Protein AF-A0A965AJF3-F1 (afdb_monomer_lite)

Foldseek 3Di:
DVPLLVLLQPDDPVLLVVLLVVCVVVVVVLLSLVSCCSHPPPDDLVVSCVVSVHDPVVSVVSSVVSVVSSVVSVVVVVCDLVNVLVVLVVCLVVLVPPDDPVSSVVSVVVSVVSCVVVVD

pLDDT: mean 88.84, std 7.96, range [45.41, 96.56]

Radius of gyration: 20.27 Å; chains: 1; bounding box: 42×28×48 Å

Structure (mmCIF, N/CA/C/O backbone):
data_AF-A0A965AJF3-F1
#
_entry.id   AF-A0A965AJF3-F1
#
loop_
_atom_site.group_PDB
_atom_site.id
_atom_site.type_symbol
_atom_site.label_atom_id
_atom_site.label_alt_id
_atom_site.label_comp_id
_atom_site.label_asym_id
_atom_site.label_entity_id
_atom_site.label_seq_id
_atom_site.pdbx_PDB_ins_code
_atom_site.Cartn_x
_atom_site.Cartn_y
_atom_site.Cartn_z
_atom_site.occupancy
_atom_site.B_iso_or_equiv
_atom_site.auth_seq_id
_atom_site.auth_comp_id
_atom_site.auth_asym_id
_atom_site.auth_atom_id
_atom_site.pdbx_PDB_model_num
ATOM 1 N N . MET A 1 1 ? 19.228 3.349 -4.034 1.00 45.41 1 MET A N 1
ATOM 2 C CA . MET A 1 1 ? 18.846 2.771 -5.347 1.00 45.41 1 MET A CA 1
ATOM 3 C C . MET A 1 1 ? 18.470 1.285 -5.282 1.00 45.41 1 MET A C 1
ATOM 5 O O . MET A 1 1 ? 17.474 0.934 -5.893 1.00 45.41 1 MET A O 1
ATOM 9 N N . ALA A 1 2 ? 19.161 0.422 -4.520 1.00 60.66 2 ALA A N 1
ATOM 10 C CA . ALA A 1 2 ? 18.852 -1.021 -4.446 1.00 60.66 2 ALA A CA 1
ATOM 11 C C . ALA A 1 2 ? 17.577 -1.403 -3.651 1.00 60.66 2 ALA A C 1
ATOM 13 O O . ALA A 1 2 ? 17.000 -2.459 -3.889 1.00 60.66 2 ALA A O 1
ATOM 14 N N . LYS A 1 3 ? 17.115 -0.547 -2.727 1.00 76.50 3 LYS A N 1
ATOM 15 C CA . LYS A 1 3 ? 16.084 -0.900 -1.732 1.00 76.50 3 LYS A CA 1
ATOM 16 C C . LYS A 1 3 ? 14.726 -1.266 -2.350 1.00 76.50 3 LYS A C 1
ATOM 18 O O . LYS A 1 3 ? 14.255 -2.370 -2.120 1.00 76.50 3 LYS A O 1
ATOM 23 N N . LEU A 1 4 ? 14.145 -0.401 -3.188 1.00 81.00 4 LEU A N 1
ATOM 24 C CA . LEU A 1 4 ? 12.832 -0.660 -3.802 1.00 81.00 4 LEU A CA 1
ATOM 25 C C . LEU A 1 4 ? 12.852 -1.897 -4.712 1.00 81.00 4 LEU A C 1
ATOM 27 O O . LEU A 1 4 ? 11.974 -2.744 -4.618 1.00 81.00 4 LEU A O 1
ATOM 31 N N . LYS A 1 5 ? 13.877 -2.030 -5.563 1.00 84.69 5 LYS A N 1
ATOM 32 C CA . LYS A 1 5 ? 14.019 -3.189 -6.457 1.00 84.69 5 LYS A CA 1
ATOM 33 C C . LYS A 1 5 ? 14.119 -4.499 -5.670 1.00 84.69 5 LYS A C 1
ATOM 35 O O . LYS A 1 5 ? 13.541 -5.497 -6.081 1.00 84.69 5 LYS A O 1
ATOM 40 N N . ASN A 1 6 ? 14.822 -4.492 -4.538 1.00 85.31 6 ASN A N 1
ATOM 41 C CA . ASN A 1 6 ? 14.920 -5.660 -3.666 1.00 85.31 6 ASN A CA 1
ATOM 42 C C . ASN A 1 6 ? 13.585 -5.975 -2.978 1.00 85.31 6 ASN A C 1
ATOM 44 O O . ASN A 1 6 ? 13.187 -7.133 -2.986 1.00 85.31 6 ASN A O 1
ATOM 48 N N . ILE A 1 7 ? 12.873 -4.961 -2.468 1.00 87.12 7 ILE A N 1
ATOM 49 C CA . ILE A 1 7 ? 11.539 -5.132 -1.865 1.00 87.12 7 ILE A CA 1
ATOM 50 C C . ILE A 1 7 ? 10.580 -5.753 -2.882 1.00 87.12 7 ILE A C 1
ATOM 52 O O . ILE A 1 7 ? 9.990 -6.793 -2.610 1.00 87.12 7 ILE A O 1
ATOM 56 N N . VAL A 1 8 ? 10.487 -5.178 -4.087 1.00 89.88 8 VAL A N 1
ATOM 57 C CA . VAL A 1 8 ? 9.605 -5.683 -5.151 1.00 89.88 8 VAL A CA 1
ATOM 58 C C . VAL A 1 8 ? 9.928 -7.135 -5.510 1.00 89.88 8 VAL A C 1
ATOM 60 O O . VAL A 1 8 ? 9.013 -7.917 -5.742 1.00 89.88 8 VAL A O 1
ATOM 63 N N . LYS A 1 9 ? 11.206 -7.532 -5.518 1.00 89.38 9 LYS A N 1
ATOM 64 C CA . LYS A 1 9 ? 11.630 -8.925 -5.753 1.00 89.38 9 LYS A CA 1
ATOM 65 C C . LYS A 1 9 ? 11.326 -9.883 -4.600 1.00 89.38 9 LYS A C 1
ATOM 67 O O . LYS A 1 9 ? 11.268 -11.084 -4.829 1.00 89.38 9 LYS A O 1
ATOM 72 N N . GLN A 1 10 ? 11.167 -9.373 -3.384 1.00 88.81 10 GLN A N 1
ATOM 73 C CA . GLN A 1 10 ? 10.872 -10.165 -2.189 1.00 88.81 10 GLN A CA 1
ATOM 74 C C . GLN A 1 10 ? 9.371 -10.293 -1.906 1.00 88.81 10 GLN A C 1
ATOM 76 O O . GLN A 1 10 ? 8.994 -11.122 -1.084 1.00 88.81 10 GLN A O 1
ATOM 81 N N . LEU A 1 11 ? 8.515 -9.518 -2.585 1.00 91.12 11 LEU A N 1
ATOM 82 C CA . LEU A 1 11 ? 7.061 -9.667 -2.480 1.00 91.12 11 LEU A CA 1
ATOM 83 C C . LEU A 1 11 ? 6.633 -11.103 -2.815 1.00 91.12 11 LEU A C 1
ATOM 85 O O . LEU A 1 11 ? 7.171 -11.722 -3.742 1.00 91.12 11 LEU A O 1
ATOM 89 N N . SER A 1 12 ? 5.646 -11.623 -2.088 1.00 91.38 12 SER A N 1
ATOM 90 C CA . SER A 1 12 ? 4.961 -12.845 -2.508 1.00 91.38 12 SER A CA 1
ATOM 91 C C . SER A 1 12 ? 4.194 -12.582 -3.811 1.00 91.38 12 SER A C 1
ATOM 93 O O . SER A 1 12 ? 3.867 -11.434 -4.117 1.00 91.38 12 SER A O 1
ATOM 95 N N . GLU A 1 13 ? 3.881 -13.625 -4.583 1.00 92.38 13 GLU A N 1
ATOM 96 C CA . GLU A 1 13 ? 3.059 -13.456 -5.795 1.00 92.38 13 GLU A CA 1
ATOM 97 C C . GLU A 1 13 ? 1.682 -12.862 -5.471 1.00 92.38 13 GLU A C 1
ATOM 99 O O . GLU A 1 13 ? 1.183 -12.008 -6.199 1.00 92.38 13 GLU A O 1
ATOM 104 N N . LYS A 1 14 ? 1.105 -13.237 -4.322 1.00 92.44 14 LYS A N 1
ATOM 105 C CA . LYS A 1 14 ? -0.163 -12.682 -3.841 1.00 92.44 14 LYS A CA 1
ATOM 106 C C . LYS A 1 14 ? -0.066 -11.172 -3.606 1.00 92.44 14 LYS A C 1
ATOM 108 O O . LYS A 1 14 ? -0.932 -10.430 -4.059 1.00 92.44 14 LYS A O 1
ATOM 113 N N . ASP A 1 15 ? 0.978 -10.723 -2.912 1.00 92.81 15 ASP A N 1
ATOM 114 C CA . ASP A 1 15 ? 1.156 -9.304 -2.585 1.00 92.81 15 ASP A CA 1
ATOM 115 C C . ASP A 1 15 ? 1.497 -8.480 -3.822 1.00 92.81 15 ASP A C 1
ATOM 117 O O . ASP A 1 15 ? 0.974 -7.382 -4.003 1.00 92.81 15 ASP A O 1
ATOM 121 N N . PHE A 1 16 ? 2.341 -9.022 -4.702 1.00 95.44 16 PHE A N 1
ATOM 122 C CA . PHE A 1 16 ? 2.649 -8.398 -5.981 1.00 95.44 16 PHE A CA 1
ATOM 123 C C . PHE A 1 16 ? 1.377 -8.172 -6.804 1.00 95.44 16 PHE A C 1
ATOM 125 O O . PHE A 1 16 ? 1.140 -7.051 -7.255 1.00 95.44 16 PHE A O 1
ATOM 132 N N . GLN A 1 17 ? 0.548 -9.210 -6.948 1.00 95.75 17 GLN A N 1
ATOM 133 C CA . GLN A 1 17 ? -0.691 -9.137 -7.714 1.00 95.75 17 GLN A CA 1
ATOM 134 C C . GLN A 1 17 ? -1.677 -8.139 -7.094 1.00 95.75 17 GLN A C 1
ATOM 136 O O . GLN A 1 17 ? -2.189 -7.277 -7.799 1.00 95.75 17 GLN A O 1
ATOM 141 N N . ALA A 1 18 ? -1.866 -8.170 -5.771 1.00 95.75 18 ALA A N 1
ATOM 142 C CA . ALA A 1 18 ? -2.759 -7.242 -5.076 1.00 95.75 18 ALA A CA 1
ATOM 143 C C . ALA A 1 18 ? -2.347 -5.769 -5.259 1.00 95.75 18 ALA A C 1
ATOM 145 O O . ALA A 1 18 ? -3.190 -4.901 -5.499 1.00 95.75 18 ALA A O 1
ATOM 146 N N . ILE A 1 19 ? -1.046 -5.472 -5.177 1.00 96.12 19 ILE A N 1
ATOM 147 C CA . ILE A 1 19 ? -0.535 -4.114 -5.404 1.00 96.12 19 ILE A CA 1
ATOM 148 C C . ILE A 1 19 ? -0.696 -3.727 -6.879 1.00 96.12 19 ILE A C 1
ATOM 150 O O . ILE A 1 19 ? -1.099 -2.601 -7.169 1.00 96.12 19 ILE A O 1
ATOM 154 N N . HIS A 1 20 ? -0.395 -4.638 -7.809 1.00 96.56 20 HIS A N 1
ATOM 155 C CA . HIS A 1 20 ? -0.546 -4.396 -9.242 1.00 96.56 20 HIS A CA 1
ATOM 156 C C . HIS A 1 20 ? -2.001 -4.077 -9.610 1.00 96.56 20 HIS A C 1
ATOM 158 O O . HIS A 1 20 ? -2.253 -3.061 -10.254 1.00 96.56 20 HIS A O 1
ATOM 164 N N . ASP A 1 21 ? -2.953 -4.884 -9.149 1.00 95.88 21 ASP A N 1
ATOM 165 C CA . ASP A 1 21 ? -4.376 -4.704 -9.443 1.00 95.88 21 ASP A CA 1
ATOM 166 C C . ASP A 1 21 ? -4.901 -3.393 -8.855 1.00 95.88 21 ASP A C 1
ATOM 168 O O . ASP A 1 21 ? -5.543 -2.621 -9.562 1.00 95.88 21 ASP A O 1
ATOM 172 N N . SER A 1 22 ? -4.498 -3.043 -7.627 1.00 95.00 22 SER A N 1
ATOM 173 C CA . SER A 1 22 ? -4.827 -1.739 -7.035 1.00 95.00 22 SER A CA 1
ATOM 174 C C . SER A 1 22 ? -4.303 -0.552 -7.861 1.00 95.00 22 SER A C 1
ATOM 176 O O . SER A 1 22 ? -4.935 0.508 -7.908 1.00 95.00 22 SER A O 1
ATOM 178 N N . LEU A 1 23 ? -3.144 -0.690 -8.514 1.00 95.62 23 LEU A N 1
ATOM 179 C CA . LEU A 1 23 ? -2.604 0.350 -9.394 1.00 95.62 23 LEU A CA 1
ATOM 180 C C . LEU A 1 23 ? -3.400 0.451 -10.701 1.00 95.62 23 LEU A C 1
ATOM 182 O O . LEU A 1 23 ? -3.677 1.562 -11.145 1.00 95.62 23 LEU A O 1
ATOM 186 N N . VAL A 1 24 ? -3.808 -0.675 -11.287 1.00 93.88 24 VAL A N 1
ATOM 187 C CA . VAL A 1 24 ? -4.646 -0.696 -12.498 1.00 93.88 24 VAL A CA 1
ATOM 188 C C . VAL A 1 24 ? -6.032 -0.109 -12.212 1.00 93.88 24 VAL A C 1
ATOM 190 O O . VAL A 1 24 ? -6.483 0.778 -12.931 1.00 93.88 24 VAL A O 1
ATOM 193 N N . GLU A 1 25 ? -6.674 -0.509 -11.114 1.00 94.19 25 GLU A N 1
ATOM 194 C CA . GLU A 1 25 ? -7.986 0.009 -10.694 1.00 94.19 25 GLU A CA 1
ATOM 195 C C . GLU A 1 25 ? -7.979 1.523 -10.435 1.00 94.19 25 GLU A C 1
ATOM 197 O O . GLU A 1 25 ? -8.989 2.202 -10.617 1.00 94.19 25 GLU A O 1
ATOM 202 N N . SER A 1 26 ? -6.830 2.072 -10.030 1.00 92.38 26 SER A N 1
ATOM 203 C CA . SER A 1 26 ? -6.648 3.509 -9.795 1.00 92.38 26 SER A CA 1
ATOM 204 C C . SER A 1 26 ? -6.165 4.288 -11.027 1.00 92.38 26 SER A C 1
ATOM 206 O O . SER A 1 26 ? -5.810 5.461 -10.899 1.00 92.38 26 SER A O 1
ATOM 208 N N . ASN A 1 27 ? -6.174 3.673 -12.219 1.00 92.12 27 ASN A N 1
ATOM 209 C CA . ASN A 1 27 ? -5.657 4.236 -13.476 1.00 92.12 27 ASN A CA 1
ATOM 210 C C . ASN A 1 27 ? -4.185 4.688 -13.376 1.00 92.12 27 ASN A C 1
ATOM 212 O O . ASN A 1 27 ? -3.763 5.672 -13.990 1.00 92.12 27 ASN A O 1
ATOM 216 N N . ALA A 1 28 ? -3.380 3.992 -12.570 1.00 93.62 28 ALA A N 1
ATOM 217 C CA . ALA A 1 28 ? -1.964 4.273 -12.363 1.00 93.62 28 ALA A CA 1
ATOM 218 C C . ALA A 1 28 ? -1.068 3.377 -13.241 1.00 93.62 28 ALA A C 1
ATOM 220 O O . ALA A 1 28 ? -0.081 2.812 -12.761 1.00 93.62 28 ALA A O 1
ATOM 221 N N . ASP A 1 29 ? -1.370 3.283 -14.540 1.00 92.94 29 ASP A N 1
ATOM 222 C CA . ASP A 1 29 ? -0.739 2.344 -15.486 1.00 92.94 29 ASP A CA 1
ATOM 223 C C . ASP A 1 29 ? 0.792 2.442 -15.519 1.00 92.94 29 ASP A C 1
ATOM 225 O O . ASP A 1 29 ? 1.492 1.430 -15.523 1.00 92.94 29 ASP A O 1
ATOM 229 N N . LYS A 1 30 ? 1.349 3.662 -15.465 1.00 94.31 30 LYS A N 1
ATOM 230 C CA . LYS A 1 30 ? 2.811 3.866 -15.429 1.00 94.31 30 LYS A CA 1
ATOM 231 C C . LYS A 1 30 ? 3.450 3.305 -14.154 1.00 94.31 30 LYS A C 1
ATOM 233 O O . LYS A 1 30 ? 4.573 2.806 -14.197 1.00 94.31 30 LYS A O 1
ATOM 238 N N . SER A 1 31 ? 2.745 3.367 -13.025 1.00 94.69 31 SER A N 1
ATOM 239 C CA . SER A 1 31 ? 3.200 2.786 -11.757 1.00 94.69 31 SER A CA 1
ATOM 240 C C . SER A 1 31 ? 3.082 1.261 -11.771 1.00 94.69 31 SER A C 1
ATOM 242 O O . SER A 1 31 ? 3.998 0.588 -11.301 1.00 94.69 31 SER A O 1
ATOM 244 N N . ALA A 1 32 ? 2.004 0.715 -12.348 1.00 94.94 32 ALA A N 1
ATOM 245 C CA . ALA A 1 32 ? 1.834 -0.728 -12.536 1.00 94.94 32 ALA A CA 1
ATOM 246 C C . ALA A 1 32 ? 2.930 -1.299 -13.454 1.00 94.94 32 ALA A C 1
ATOM 248 O O . ALA A 1 32 ? 3.591 -2.286 -13.120 1.00 94.94 32 ALA A O 1
ATOM 249 N N . TYR A 1 33 ? 3.218 -0.609 -14.560 1.00 94.75 33 TYR A N 1
ATOM 250 C CA . TYR A 1 33 ? 4.304 -0.964 -15.469 1.00 94.75 33 TYR A CA 1
ATOM 251 C C . TYR A 1 33 ? 5.676 -0.902 -14.791 1.00 94.75 33 TYR A C 1
ATOM 253 O O . TYR A 1 33 ? 6.503 -1.798 -14.978 1.00 94.75 33 TYR A O 1
ATOM 261 N N . LEU A 1 34 ? 5.927 0.132 -13.979 1.00 94.12 34 LEU A N 1
ATOM 262 C CA . LEU A 1 34 ? 7.160 0.250 -13.201 1.00 94.12 34 LEU A CA 1
ATOM 263 C C . LEU A 1 34 ? 7.312 -0.921 -12.221 1.00 94.12 34 LEU A C 1
ATOM 265 O O . LEU A 1 34 ? 8.378 -1.532 -12.172 1.00 94.12 34 LEU A O 1
ATOM 269 N N . LEU A 1 35 ? 6.257 -1.268 -11.479 1.00 94.62 35 LEU A N 1
ATOM 270 C CA . LEU A 1 35 ? 6.243 -2.404 -10.554 1.00 94.62 35 LEU A CA 1
ATOM 271 C C . LEU A 1 35 ? 6.601 -3.714 -11.273 1.00 94.62 35 LEU A C 1
ATOM 273 O O . LEU A 1 35 ? 7.511 -4.428 -10.843 1.00 94.62 35 LEU A O 1
ATOM 277 N N . LYS A 1 36 ? 5.951 -3.981 -12.410 1.00 93.56 36 LYS A N 1
ATOM 278 C CA . LYS A 1 36 ? 6.215 -5.158 -13.247 1.00 93.56 36 LYS A CA 1
ATOM 279 C C . LYS A 1 36 ? 7.644 -5.177 -13.786 1.00 93.56 36 LYS A C 1
ATOM 281 O O . LYS A 1 36 ? 8.342 -6.185 -13.684 1.00 93.56 36 LYS A O 1
ATOM 286 N N . SER A 1 37 ? 8.115 -4.038 -14.287 1.00 91.69 37 SER A N 1
ATOM 287 C CA . SER A 1 37 ? 9.475 -3.885 -14.806 1.00 91.69 37 SER A CA 1
ATOM 288 C C . SER A 1 37 ? 10.529 -4.136 -13.731 1.00 91.69 37 SER A C 1
ATOM 290 O O . SER A 1 37 ? 11.539 -4.763 -14.022 1.00 91.69 37 SER A O 1
ATOM 292 N N . LEU A 1 38 ? 10.296 -3.708 -12.486 1.00 90.62 38 LEU A N 1
ATOM 293 C CA . LEU A 1 38 ? 11.213 -3.941 -11.366 1.00 90.62 38 LEU A CA 1
ATOM 294 C C . LEU A 1 38 ? 11.238 -5.407 -10.895 1.00 90.62 38 LEU A C 1
ATOM 296 O O . LEU A 1 38 ? 12.289 -5.866 -10.432 1.00 90.62 38 LEU A O 1
ATOM 300 N N . ARG A 1 39 ? 10.109 -6.122 -11.011 1.00 89.69 39 ARG A N 1
ATOM 301 C CA . ARG A 1 39 ? 9.950 -7.540 -10.641 1.00 89.69 39 ARG A CA 1
ATOM 302 C C . ARG A 1 39 ? 10.581 -8.469 -11.675 1.00 89.69 39 ARG A C 1
ATOM 304 O O . ARG A 1 39 ? 11.467 -9.251 -11.342 1.00 89.69 39 ARG A O 1
ATOM 311 N N . GLU A 1 40 ? 10.125 -8.364 -12.918 1.00 83.62 40 GLU A N 1
ATOM 312 C CA . GLU A 1 40 ? 10.356 -9.370 -13.960 1.00 83.62 40 GLU A CA 1
ATOM 313 C C . GLU A 1 40 ? 11.593 -9.077 -14.804 1.00 83.62 40 GLU A C 1
ATOM 315 O O . GLU A 1 40 ? 12.269 -9.990 -15.278 1.00 83.62 40 GLU A O 1
ATOM 320 N N . ARG A 1 41 ? 11.907 -7.795 -15.017 1.00 68.50 41 ARG A N 1
ATOM 321 C CA . ARG A 1 41 ? 12.921 -7.400 -15.989 1.00 68.50 41 ARG A CA 1
ATOM 322 C C . ARG A 1 41 ? 14.121 -6.805 -15.265 1.00 68.50 41 ARG A C 1
ATOM 324 O O . ARG A 1 41 ? 14.033 -5.836 -14.519 1.00 68.50 41 ARG A O 1
ATOM 331 N N . GLN A 1 42 ? 15.317 -7.332 -15.509 1.00 69.25 42 GLN A N 1
ATOM 332 C CA . GLN A 1 42 ? 16.546 -6.678 -15.043 1.00 69.25 42 GLN A CA 1
ATOM 333 C C . GLN A 1 42 ? 16.885 -5.433 -15.889 1.00 69.25 42 GLN A C 1
ATOM 335 O O . GLN A 1 42 ? 18.047 -5.183 -16.195 1.00 69.25 42 GLN A O 1
ATOM 340 N N . LEU A 1 43 ? 15.878 -4.646 -16.280 1.00 76.75 43 LEU A N 1
ATOM 341 C CA . LEU A 1 43 ? 16.075 -3.404 -17.013 1.00 76.75 43 LEU A CA 1
ATOM 342 C C . LEU A 1 43 ? 16.791 -2.388 -16.120 1.00 76.75 43 LEU A C 1
ATOM 344 O O . LEU A 1 43 ? 16.617 -2.355 -14.895 1.00 76.75 43 LEU A O 1
ATOM 348 N N . SER A 1 44 ? 17.634 -1.578 -16.753 1.00 85.62 44 SER A N 1
ATOM 349 C CA . SER A 1 44 ? 18.193 -0.389 -16.125 1.00 85.62 44 SER A CA 1
ATOM 350 C C . SER A 1 44 ? 17.118 0.691 -16.038 1.00 85.62 44 SER A C 1
ATOM 352 O O . SER A 1 44 ? 16.239 0.759 -16.899 1.00 85.62 44 SER A O 1
ATOM 354 N N . ASP A 1 45 ? 17.227 1.571 -15.040 1.00 85.62 45 ASP A N 1
ATOM 355 C CA . ASP A 1 45 ? 16.317 2.713 -14.869 1.00 85.62 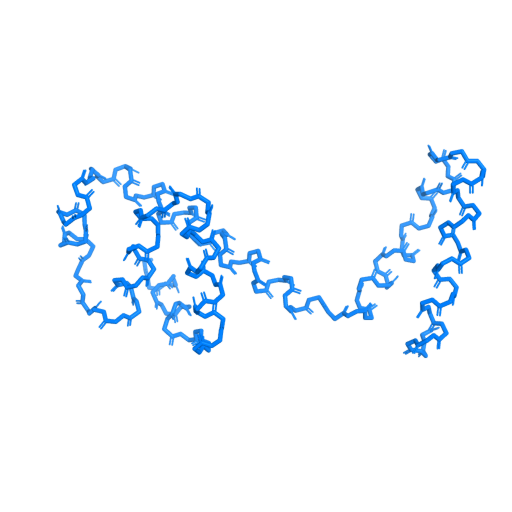45 ASP A CA 1
ATOM 356 C C . ASP A 1 45 ? 16.171 3.509 -16.181 1.00 85.62 45 ASP A C 1
ATOM 358 O O . ASP A 1 45 ? 15.065 3.880 -16.554 1.00 85.62 45 ASP A O 1
ATOM 362 N N . ASN A 1 46 ? 17.256 3.676 -16.950 1.00 88.75 46 ASN A N 1
ATOM 363 C CA . ASN A 1 46 ? 17.237 4.373 -18.242 1.00 88.75 46 ASN A CA 1
ATOM 364 C C . ASN A 1 46 ? 16.332 3.714 -19.291 1.00 88.75 46 ASN A C 1
ATOM 366 O O . ASN A 1 46 ? 15.653 4.420 -20.031 1.00 88.75 46 ASN A O 1
ATOM 370 N N . LYS A 1 47 ? 16.302 2.377 -19.359 1.00 89.75 47 LYS A N 1
ATOM 371 C CA . LYS A 1 47 ? 15.412 1.667 -20.291 1.00 89.75 47 LYS A CA 1
ATOM 372 C C . LYS A 1 47 ? 13.955 1.784 -19.859 1.00 89.75 47 LYS A C 1
ATOM 374 O O . LYS A 1 47 ? 13.102 2.044 -20.696 1.00 89.75 47 LYS A O 1
ATOM 379 N N . ILE A 1 48 ? 13.689 1.665 -18.558 1.00 90.75 48 ILE A N 1
ATOM 380 C CA . ILE A 1 48 ? 12.334 1.815 -18.013 1.00 90.75 48 ILE A CA 1
ATOM 381 C C . ILE A 1 48 ? 11.819 3.242 -18.252 1.00 90.75 48 ILE A C 1
ATOM 383 O O . ILE A 1 48 ? 10.675 3.419 -18.651 1.00 90.75 48 ILE A O 1
ATOM 387 N N . MET A 1 49 ? 12.666 4.262 -18.064 1.00 93.19 49 MET A N 1
ATOM 388 C CA . MET A 1 49 ? 12.324 5.659 -18.361 1.00 93.19 49 MET A CA 1
ATOM 389 C C . MET A 1 49 ? 11.967 5.876 -19.834 1.00 93.19 49 MET A C 1
ATOM 391 O O . MET A 1 49 ? 10.997 6.576 -20.117 1.00 93.19 49 MET A O 1
ATOM 395 N N . ALA A 1 50 ? 12.723 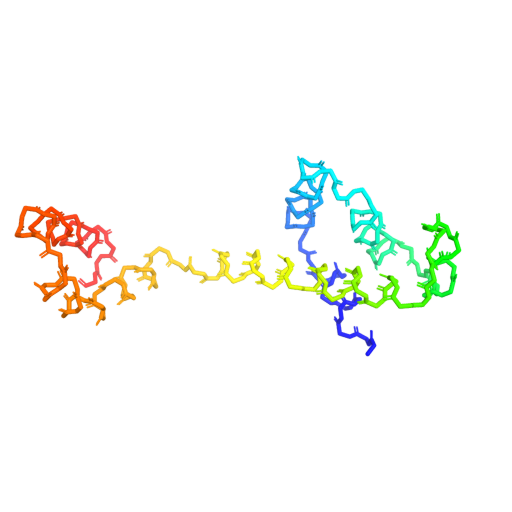5.263 -20.750 1.00 92.38 50 ALA A N 1
ATOM 396 C CA . ALA A 1 50 ? 12.454 5.340 -22.182 1.00 92.38 50 ALA A CA 1
ATOM 397 C C . ALA A 1 50 ? 11.127 4.660 -22.554 1.00 92.38 50 ALA A C 1
ATOM 399 O O . ALA A 1 50 ? 10.319 5.264 -23.247 1.00 92.38 50 ALA A O 1
ATOM 400 N N . GLU A 1 51 ? 10.868 3.450 -22.047 1.00 92.12 51 GLU A N 1
ATOM 401 C CA . GLU A 1 51 ? 9.620 2.712 -22.311 1.00 92.12 51 GLU A CA 1
ATOM 402 C C . GLU A 1 51 ? 8.382 3.394 -21.708 1.00 92.12 51 GLU A C 1
ATOM 404 O O . GLU A 1 51 ? 7.299 3.332 -22.279 1.00 92.12 51 GLU A O 1
ATOM 409 N N . LEU A 1 52 ? 8.533 4.061 -20.561 1.00 92.94 52 LEU A N 1
ATOM 410 C CA . LEU A 1 52 ? 7.463 4.836 -19.924 1.00 92.94 52 LEU A CA 1
ATOM 411 C C . LEU A 1 52 ? 7.272 6.235 -20.528 1.00 92.94 52 LEU A C 1
ATOM 413 O O . LEU A 1 52 ? 6.332 6.939 -20.131 1.00 92.94 52 LEU A O 1
ATOM 417 N N . GLU A 1 53 ? 8.178 6.655 -21.416 1.00 94.75 53 GLU A N 1
ATOM 418 C CA . GLU A 1 53 ? 8.245 8.002 -21.989 1.00 94.75 53 GLU A CA 1
ATOM 419 C C . GLU A 1 53 ? 8.224 9.089 -20.900 1.00 94.75 53 GLU A C 1
ATOM 421 O O . GLU A 1 53 ? 7.427 10.031 -20.918 1.00 94.75 53 GLU A O 1
ATOM 426 N N . VAL A 1 54 ? 9.068 8.931 -19.875 1.00 93.81 54 VAL A N 1
ATOM 427 C CA . VAL A 1 54 ? 9.165 9.877 -18.754 1.00 93.81 54 VAL A CA 1
ATOM 428 C C . VAL A 1 54 ? 10.571 10.435 -18.614 1.00 93.81 54 VAL A C 1
ATOM 430 O O . VAL A 1 54 ? 11.570 9.742 -18.788 1.00 93.81 54 VAL A O 1
ATOM 433 N N . ASN A 1 55 ? 10.653 11.709 -18.233 1.00 94.56 55 ASN A N 1
ATOM 434 C CA . ASN A 1 55 ? 11.919 12.310 -17.835 1.00 94.56 55 ASN A CA 1
ATOM 435 C C . ASN A 1 55 ? 12.357 11.811 -16.444 1.00 94.56 55 ASN A C 1
ATOM 437 O O . ASN A 1 55 ? 11.580 11.208 -15.699 1.00 94.56 55 ASN A O 1
ATOM 441 N N . ALA A 1 56 ? 13.604 12.112 -16.074 1.00 93.19 56 ALA A N 1
ATOM 442 C CA . ALA A 1 56 ? 14.173 11.690 -14.797 1.00 93.19 56 ALA A CA 1
ATOM 443 C C . ALA A 1 56 ? 13.321 12.134 -13.595 1.00 93.19 56 ALA A C 1
ATOM 445 O O . ALA A 1 56 ? 13.052 11.328 -12.709 1.00 93.19 56 ALA A O 1
ATOM 446 N N . ASN A 1 57 ? 12.836 13.379 -13.579 1.00 94.81 57 ASN A N 1
ATOM 447 C CA . ASN A 1 57 ? 12.039 13.911 -12.469 1.00 94.81 57 ASN A CA 1
ATOM 448 C C . ASN A 1 57 ? 10.729 13.133 -12.291 1.00 94.81 57 ASN A C 1
ATOM 450 O O . ASN A 1 57 ? 10.419 12.680 -11.190 1.00 94.81 57 ASN A O 1
ATOM 454 N N . ALA A 1 58 ? 9.999 12.916 -13.385 1.00 93.38 58 ALA A N 1
ATOM 455 C CA . ALA A 1 58 ? 8.770 12.137 -13.391 1.00 93.38 58 ALA A CA 1
ATOM 456 C C . ALA A 1 58 ? 9.023 10.682 -12.969 1.00 93.38 58 ALA A C 1
ATOM 458 O O . ALA A 1 58 ? 8.247 10.131 -12.188 1.00 93.38 58 ALA A O 1
ATOM 459 N N . TYR A 1 59 ? 10.137 10.081 -13.400 1.00 94.62 59 TYR A N 1
ATOM 460 C CA . TYR A 1 59 ? 10.542 8.748 -12.955 1.00 94.62 59 TYR A CA 1
ATOM 461 C C . TYR A 1 59 ? 10.810 8.692 -11.447 1.00 94.62 59 TYR A C 1
ATOM 463 O O . TYR A 1 59 ? 10.304 7.801 -10.765 1.00 94.62 59 TYR A O 1
ATOM 471 N N . TYR A 1 60 ? 11.546 9.661 -10.893 1.00 92.38 60 TYR A N 1
ATOM 472 C CA . TYR A 1 60 ? 11.788 9.737 -9.450 1.00 92.38 60 TYR A CA 1
ATOM 473 C C . TYR A 1 60 ? 10.484 9.885 -8.659 1.00 92.38 60 TYR A C 1
ATOM 475 O O . TYR A 1 60 ? 10.312 9.213 -7.639 1.00 92.38 60 TYR A O 1
ATOM 483 N N . THR A 1 61 ? 9.544 10.706 -9.136 1.00 93.44 61 THR A N 1
ATOM 484 C CA . THR A 1 61 ? 8.223 10.855 -8.513 1.00 93.44 61 THR A CA 1
ATOM 485 C C . THR A 1 61 ? 7.411 9.563 -8.576 1.00 93.44 61 THR A C 1
ATOM 487 O O . THR A 1 61 ? 6.871 9.147 -7.551 1.00 93.44 61 THR A O 1
ATOM 490 N N . LEU A 1 62 ? 7.352 8.899 -9.737 1.00 93.75 62 LEU A N 1
ATOM 491 C CA . LEU A 1 62 ? 6.682 7.602 -9.896 1.00 93.75 62 LEU A CA 1
ATOM 492 C C . LEU A 1 62 ? 7.265 6.562 -8.939 1.00 93.75 62 LEU A C 1
ATOM 494 O O . LEU A 1 62 ? 6.526 5.875 -8.239 1.00 93.75 62 LEU A O 1
ATOM 498 N N . ARG A 1 63 ? 8.595 6.505 -8.842 1.00 93.06 63 ARG A N 1
ATOM 499 C CA . ARG A 1 63 ? 9.299 5.575 -7.961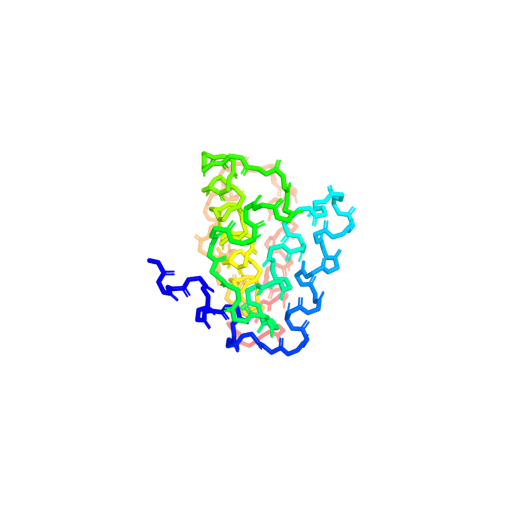 1.00 93.06 63 ARG A CA 1
ATOM 500 C C . ARG A 1 63 ? 9.011 5.835 -6.484 1.00 93.06 63 ARG A C 1
ATOM 502 O O . ARG A 1 63 ? 8.814 4.888 -5.731 1.00 93.06 63 ARG A O 1
ATOM 509 N N . SER A 1 64 ? 8.985 7.103 -6.075 1.00 93.44 64 SER A N 1
ATOM 510 C CA . SER A 1 64 ? 8.650 7.495 -4.701 1.00 93.44 64 SER A CA 1
ATOM 511 C C . SER A 1 64 ? 7.217 7.096 -4.341 1.00 93.44 64 SER A C 1
ATOM 513 O O . SER A 1 64 ? 6.993 6.422 -3.338 1.00 93.44 64 SER A O 1
ATOM 515 N N . ARG A 1 65 ? 6.253 7.420 -5.214 1.00 93.88 65 ARG A N 1
ATOM 516 C CA . ARG A 1 65 ? 4.839 7.058 -5.031 1.00 93.88 65 ARG A CA 1
ATOM 517 C C . ARG A 1 65 ? 4.632 5.545 -4.982 1.00 93.88 65 ARG A C 1
ATOM 519 O O . ARG A 1 65 ? 3.889 5.068 -4.134 1.00 93.88 65 ARG A O 1
ATOM 526 N N . LEU A 1 66 ? 5.315 4.794 -5.848 1.00 95.12 66 LEU A N 1
ATOM 527 C CA . LEU A 1 66 ? 5.264 3.334 -5.832 1.00 95.12 66 LEU A CA 1
ATOM 528 C C . LEU A 1 66 ? 5.823 2.766 -4.522 1.00 95.12 66 LEU A C 1
ATOM 530 O O . LEU A 1 66 ? 5.216 1.872 -3.945 1.00 95.12 66 LEU A O 1
ATOM 534 N N . ASN A 1 67 ? 6.949 3.295 -4.031 1.00 93.81 67 ASN A N 1
ATOM 535 C CA . ASN A 1 67 ? 7.518 2.862 -2.755 1.00 93.81 67 ASN A CA 1
ATOM 536 C C . ASN A 1 67 ? 6.543 3.091 -1.592 1.00 93.81 67 ASN A C 1
ATOM 538 O O . ASN A 1 67 ? 6.322 2.169 -0.816 1.00 93.81 67 ASN A O 1
ATOM 542 N N . LEU A 1 68 ? 5.925 4.276 -1.516 1.00 92.06 68 LEU A N 1
ATOM 543 C CA . LEU A 1 68 ? 4.918 4.587 -0.495 1.00 92.06 68 LEU A CA 1
ATOM 544 C C . LEU A 1 68 ? 3.728 3.625 -0.559 1.00 92.06 68 LEU A C 1
ATOM 546 O O . LEU A 1 68 ? 3.348 3.064 0.458 1.00 92.06 68 LEU A O 1
ATOM 550 N N . LYS A 1 69 ? 3.197 3.356 -1.757 1.00 93.69 69 LYS A N 1
ATOM 551 C CA . LYS A 1 69 ? 2.066 2.434 -1.939 1.00 93.69 69 LYS A CA 1
ATOM 552 C C . LYS A 1 69 ? 2.388 1.007 -1.477 1.00 93.69 69 LYS A C 1
ATOM 554 O O . LYS A 1 69 ? 1.539 0.349 -0.881 1.00 93.69 69 LYS A O 1
ATOM 559 N N . ILE A 1 70 ? 3.604 0.524 -1.752 1.00 93.62 70 ILE A N 1
ATOM 560 C CA . ILE A 1 70 ? 4.064 -0.795 -1.291 1.00 93.62 70 ILE A CA 1
ATOM 561 C C . ILE A 1 70 ? 4.213 -0.801 0.232 1.00 93.62 70 ILE A C 1
ATOM 563 O O . ILE A 1 70 ? 3.774 -1.747 0.878 1.00 93.62 70 ILE A O 1
ATOM 567 N N . GLU A 1 71 ? 4.814 0.240 0.812 1.00 89.38 71 GLU A N 1
ATOM 568 C CA . GLU A 1 71 ? 4.963 0.366 2.264 1.00 89.38 71 GLU A CA 1
ATOM 569 C C . GLU A 1 71 ? 3.599 0.399 2.966 1.00 89.38 71 GLU A C 1
ATOM 571 O O . GLU A 1 71 ? 3.394 -0.365 3.902 1.00 89.38 71 GLU A O 1
ATOM 576 N N . GLU A 1 72 ? 2.649 1.200 2.480 1.00 89.62 72 GLU A N 1
ATOM 577 C CA . GLU A 1 72 ? 1.274 1.258 2.992 1.00 89.62 72 GLU A CA 1
ATOM 578 C C . GLU A 1 72 ? 0.588 -0.111 2.943 1.00 89.62 72 GLU A C 1
ATOM 580 O O . GLU A 1 72 ? 0.015 -0.548 3.939 1.00 89.62 72 GLU A O 1
ATOM 585 N N . TYR A 1 73 ? 0.684 -0.815 1.809 1.00 91.06 73 TYR A N 1
ATOM 586 C CA . TYR A 1 73 ? 0.104 -2.150 1.666 1.00 91.06 73 TYR A CA 1
ATOM 587 C C . TYR A 1 73 ? 0.727 -3.144 2.653 1.00 91.06 73 TYR A C 1
ATOM 589 O O . TYR A 1 73 ? 0.009 -3.849 3.356 1.00 91.06 73 TYR A O 1
ATOM 597 N N . LEU A 1 74 ? 2.060 -3.192 2.741 1.00 86.19 74 LEU A N 1
ATOM 598 C CA . LEU A 1 74 ? 2.749 -4.111 3.647 1.00 86.19 74 LEU A CA 1
ATOM 599 C C . LEU A 1 74 ? 2.457 -3.786 5.115 1.00 86.19 74 LEU A C 1
ATOM 601 O O . LEU A 1 74 ? 2.280 -4.703 5.909 1.00 86.19 74 LEU A O 1
ATOM 605 N N . MET A 1 75 ? 2.357 -2.505 5.478 1.00 82.69 75 MET A N 1
ATOM 606 C CA . MET A 1 75 ? 1.974 -2.091 6.830 1.00 82.69 75 MET A CA 1
ATOM 607 C C . MET A 1 75 ? 0.546 -2.516 7.167 1.00 82.69 75 MET A C 1
ATOM 609 O O . MET A 1 75 ? 0.326 -3.044 8.252 1.00 82.69 75 MET A O 1
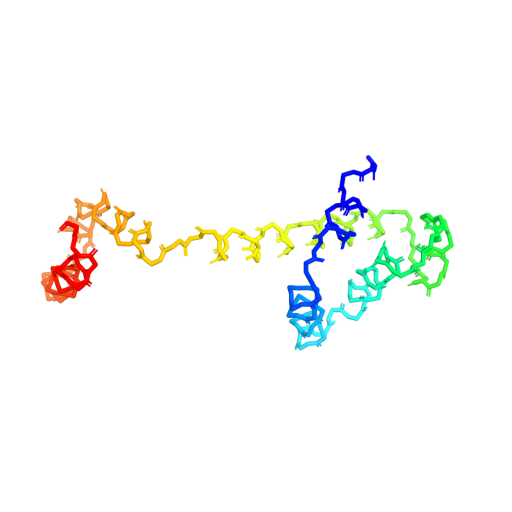ATOM 613 N N . ALA A 1 76 ? -0.392 -2.392 6.225 1.00 82.38 76 ALA A N 1
ATOM 614 C CA . ALA A 1 76 ? -1.760 -2.873 6.406 1.00 82.38 76 ALA A CA 1
ATOM 615 C C . ALA A 1 76 ? -1.841 -4.404 6.569 1.00 82.38 76 ALA A C 1
ATOM 617 O O . ALA A 1 76 ? -2.741 -4.899 7.237 1.00 82.38 76 ALA A O 1
ATOM 618 N N . GLN A 1 77 ? -0.902 -5.165 5.991 1.00 77.69 77 GLN A N 1
ATOM 619 C CA . GLN A 1 77 ? -0.799 -6.617 6.210 1.00 77.69 77 GLN A CA 1
ATOM 620 C C . GLN A 1 77 ? -0.105 -6.977 7.538 1.00 77.69 77 GLN A C 1
ATOM 622 O O . GLN A 1 77 ? -0.348 -8.049 8.090 1.00 77.69 77 GLN A O 1
ATOM 627 N N . LEU A 1 78 ? 0.781 -6.108 8.041 1.00 69.75 78 LEU A N 1
ATOM 628 C CA . LEU A 1 78 ? 1.459 -6.268 9.334 1.00 69.75 78 LEU A CA 1
ATOM 629 C C . LEU A 1 78 ? 0.568 -5.888 10.518 1.00 69.75 78 LEU A C 1
ATOM 631 O O . LEU A 1 78 ? 0.783 -6.387 11.626 1.00 69.75 78 LEU A O 1
ATOM 635 N N . GLU A 1 79 ? -0.411 -5.009 10.306 1.00 65.25 79 GLU A N 1
ATOM 636 C CA . GLU A 1 79 ? -1.450 -4.719 11.284 1.00 65.25 79 GLU A CA 1
ATOM 637 C C . GLU A 1 79 ? -2.280 -5.981 11.520 1.00 65.25 79 GLU A C 1
ATOM 639 O O . GLU A 1 79 ? -3.222 -6.314 10.804 1.00 65.25 79 GLU A O 1
ATOM 644 N N . SER A 1 80 ? -1.889 -6.743 12.545 1.00 71.06 80 SER A N 1
ATOM 645 C CA . SER A 1 80 ? -2.735 -7.821 13.027 1.00 71.06 80 SER A CA 1
ATOM 646 C C . SER A 1 80 ? -4.027 -7.203 13.574 1.00 71.06 80 SER A C 1
ATOM 648 O O . SER A 1 80 ? -3.968 -6.140 14.205 1.00 71.06 80 SER A O 1
ATOM 650 N N . PRO A 1 81 ? -5.180 -7.878 13.450 1.00 72.62 81 PRO A N 1
ATOM 651 C CA . PRO A 1 81 ? -6.421 -7.398 14.051 1.00 72.62 81 PRO A CA 1
ATOM 652 C C . PRO A 1 81 ? -6.283 -7.080 15.553 1.00 72.62 81 PRO A C 1
ATOM 654 O O . PRO A 1 81 ? -6.933 -6.173 16.064 1.00 72.62 81 PRO A O 1
ATOM 657 N N . ARG A 1 82 ? -5.362 -7.762 16.251 1.00 76.75 82 ARG A N 1
ATOM 658 C CA . ARG A 1 82 ? -4.986 -7.474 17.643 1.00 76.75 82 ARG A CA 1
ATOM 659 C C . ARG A 1 82 ? -4.279 -6.127 17.802 1.00 76.75 82 ARG A C 1
ATOM 661 O O . ARG A 1 82 ? -4.590 -5.374 18.718 1.00 76.75 82 ARG A O 1
ATOM 668 N N . THR A 1 83 ? -3.339 -5.807 16.917 1.00 81.62 83 THR A N 1
ATOM 669 C CA . THR A 1 83 ? -2.607 -4.531 16.921 1.00 81.62 83 THR A CA 1
ATOM 670 C C . THR A 1 83 ? -3.557 -3.351 16.725 1.00 81.62 83 THR A C 1
ATOM 672 O O . THR A 1 83 ? -3.431 -2.345 17.423 1.00 81.62 83 THR A O 1
ATOM 675 N N . ASP A 1 84 ? -4.545 -3.491 15.843 1.00 82.19 84 ASP A N 1
ATOM 676 C CA . ASP A 1 84 ? -5.562 -2.460 15.615 1.00 82.19 84 ASP A CA 1
ATOM 677 C C . ASP A 1 84 ? -6.428 -2.222 16.847 1.00 82.19 84 ASP A C 1
ATOM 679 O O . ASP A 1 84 ? -6.702 -1.078 17.217 1.00 82.19 84 ASP A O 1
ATOM 683 N N . VAL A 1 85 ? -6.831 -3.301 17.517 1.00 86.75 85 VAL A N 1
ATOM 684 C CA . VAL A 1 85 ? -7.599 -3.235 18.764 1.00 86.75 85 VAL A CA 1
ATOM 685 C C . VAL A 1 85 ? -6.795 -2.541 19.864 1.00 86.75 85 VAL A C 1
ATOM 687 O O . VAL A 1 85 ? -7.312 -1.636 20.519 1.00 86.75 85 VAL A O 1
ATOM 690 N N . LEU A 1 86 ? -5.505 -2.859 20.004 1.00 86.19 86 LEU A N 1
ATOM 691 C CA . LEU A 1 86 ? -4.621 -2.202 20.972 1.00 86.19 86 LEU A CA 1
ATOM 692 C C . LEU A 1 86 ? -4.413 -0.707 20.671 1.00 86.19 86 LEU A C 1
ATOM 694 O O . LEU A 1 86 ? -4.410 0.109 21.594 1.00 8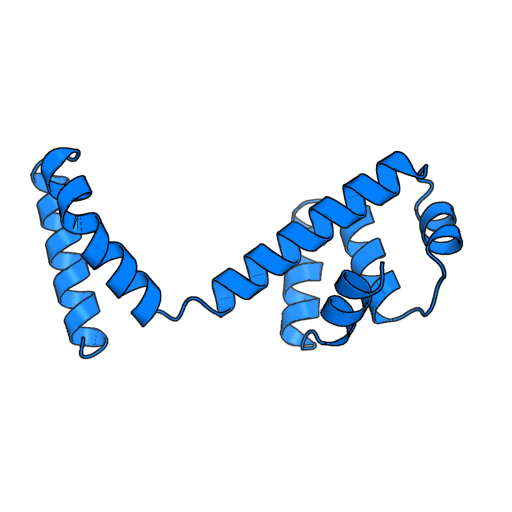6.19 86 LEU A O 1
ATOM 698 N N . LYS A 1 87 ? -4.301 -0.309 19.397 1.00 85.88 87 LYS A N 1
ATOM 699 C CA . LYS A 1 87 ? -4.236 1.115 19.014 1.00 85.88 87 LYS A CA 1
ATOM 700 C C . LYS A 1 87 ? -5.530 1.857 19.354 1.00 85.88 87 LYS A C 1
ATOM 702 O O . LYS A 1 87 ? -5.479 2.972 19.873 1.00 85.88 87 LYS A O 1
ATOM 707 N N . LYS A 1 88 ? -6.695 1.246 19.098 1.00 87.19 88 LYS A N 1
ATOM 708 C CA . LYS A 1 88 ? -7.997 1.817 19.489 1.00 87.19 88 LYS A CA 1
ATOM 709 C C . LYS A 1 88 ? -8.102 1.976 21.006 1.00 87.19 88 LYS A C 1
ATOM 711 O O . LYS A 1 88 ? -8.572 3.018 21.458 1.00 87.19 88 LYS A O 1
ATOM 716 N N . LEU A 1 89 ? -7.635 0.984 21.772 1.00 89.56 89 LEU A N 1
ATOM 717 C CA . LEU A 1 89 ? -7.571 1.033 23.236 1.00 89.56 89 LEU A CA 1
ATOM 718 C C . LEU A 1 89 ? -6.704 2.204 23.723 1.00 89.56 89 LEU A C 1
ATOM 720 O O . LEU A 1 89 ? -7.154 2.991 24.555 1.00 89.56 89 LEU A O 1
ATOM 724 N N . ALA A 1 90 ? -5.505 2.376 23.158 1.00 90.31 90 ALA A N 1
ATOM 725 C CA . ALA A 1 90 ? -4.600 3.470 23.521 1.00 90.31 90 ALA A CA 1
ATOM 726 C C . ALA A 1 90 ? -5.218 4.866 23.290 1.00 90.31 90 ALA A C 1
ATOM 728 O O . ALA A 1 90 ? -4.959 5.794 24.055 1.00 90.31 90 ALA A O 1
ATOM 729 N N . ASN A 1 91 ? -6.091 4.999 22.286 1.00 89.56 91 ASN A N 1
ATOM 730 C CA . ASN A 1 91 ? -6.748 6.258 21.927 1.00 89.56 91 ASN A CA 1
ATOM 731 C C . ASN A 1 91 ? -8.128 6.471 22.585 1.00 89.56 91 ASN A C 1
ATOM 733 O O . ASN A 1 91 ? -8.825 7.429 22.239 1.00 89.56 91 ASN A O 1
ATOM 737 N N . ILE A 1 92 ? -8.545 5.639 23.554 1.00 91.38 92 ILE A N 1
ATOM 738 C CA . ILE A 1 92 ? -9.851 5.789 24.234 1.00 91.38 92 ILE A CA 1
ATOM 739 C C . ILE A 1 92 ? -10.027 7.187 24.830 1.00 91.38 92 ILE A C 1
ATOM 741 O O . ILE A 1 92 ? -11.104 7.771 24.700 1.00 91.38 92 ILE A O 1
ATOM 745 N N . ASN A 1 93 ? -8.986 7.732 25.465 1.00 88.38 93 ASN A N 1
ATOM 746 C CA . ASN A 1 93 ? -9.066 9.041 26.115 1.00 88.38 93 ASN A CA 1
ATOM 747 C C . ASN A 1 93 ? -9.497 10.124 25.119 1.00 88.38 93 ASN A C 1
ATOM 749 O O . ASN A 1 93 ? -10.423 10.885 25.388 1.00 88.38 93 ASN A O 1
ATOM 753 N N . GLU A 1 94 ? -8.905 10.143 23.928 1.00 88.62 94 GLU A N 1
ATOM 754 C CA . GLU A 1 94 ? -9.279 11.100 22.891 1.00 88.62 94 GLU A CA 1
ATOM 755 C C . GLU A 1 94 ? -10.745 10.927 22.468 1.00 88.62 94 GLU A C 1
ATOM 757 O O . GLU A 1 94 ? -11.491 11.903 22.371 1.00 88.62 94 GLU A O 1
ATOM 762 N N . VAL A 1 95 ? -11.204 9.688 22.277 1.00 85.19 95 VAL A N 1
ATOM 763 C CA . VAL A 1 95 ? -12.596 9.392 21.897 1.00 85.19 95 VAL A CA 1
ATOM 764 C C . VAL A 1 95 ? -13.590 9.839 22.974 1.00 85.19 95 VAL A C 1
ATOM 766 O O . VAL A 1 95 ? -14.674 10.334 22.648 1.00 85.19 95 VAL A O 1
ATOM 769 N N . LEU A 1 96 ? -13.239 9.686 24.251 1.00 87.38 96 LEU A N 1
ATOM 770 C CA . LEU A 1 96 ? -14.084 10.089 25.374 1.00 87.38 96 LEU A CA 1
ATOM 771 C C . LEU A 1 96 ? -14.260 11.607 25.458 1.00 87.38 96 LEU A C 1
ATOM 773 O O . LEU A 1 96 ? -15.365 12.067 25.740 1.00 87.38 96 LEU A O 1
ATOM 777 N N . PHE A 1 97 ? -13.203 12.375 25.185 1.00 88.88 97 PHE A N 1
ATOM 778 C CA . PHE A 1 97 ? -13.222 13.832 25.341 1.00 88.88 97 PHE A CA 1
ATOM 779 C C . PHE A 1 97 ? -13.594 14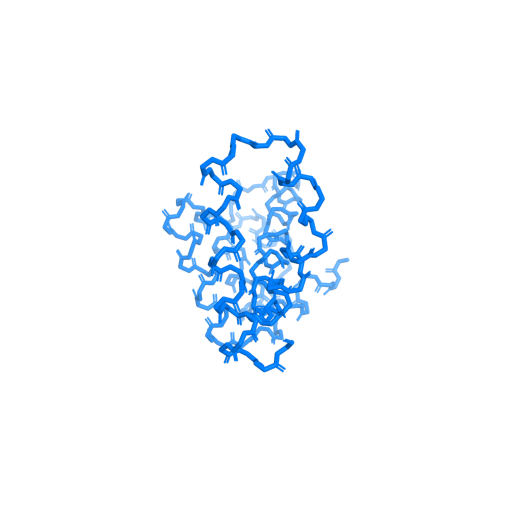.601 24.068 1.00 88.88 97 PHE A C 1
ATOM 781 O O . PHE A 1 97 ? -13.998 15.758 24.159 1.00 88.88 97 PHE A O 1
ATOM 788 N N . THR A 1 98 ? -13.498 13.985 22.886 1.00 90.50 98 THR A N 1
ATOM 789 C CA . THR A 1 98 ? -13.744 14.679 21.605 1.00 90.50 98 THR A CA 1
ATOM 790 C C . THR A 1 98 ? -15.050 14.290 20.915 1.00 90.50 98 THR A C 1
ATOM 792 O O . THR A 1 98 ? -15.513 15.010 20.026 1.00 90.50 98 THR A O 1
ATOM 795 N N . LYS A 1 99 ? -15.665 13.154 21.271 1.00 89.50 99 LYS A N 1
ATOM 796 C CA . LYS A 1 99 ? -16.874 12.648 20.601 1.00 89.50 99 LYS A CA 1
ATOM 797 C C . LYS A 1 99 ? -18.121 12.817 21.467 1.00 89.50 99 LYS A C 1
ATOM 799 O O . LYS A 1 99 ? -18.073 12.893 22.689 1.00 89.50 99 LYS A O 1
ATOM 804 N N . LYS A 1 100 ? -19.286 12.864 20.811 1.00 93.81 100 LYS A N 1
ATOM 805 C CA . LYS A 1 100 ? -20.587 12.884 21.496 1.00 93.81 100 LYS A CA 1
ATOM 806 C C . LYS A 1 100 ? -20.782 11.579 22.271 1.00 93.81 100 LYS A C 1
ATOM 808 O O . LYS A 1 100 ? -20.509 10.512 21.726 1.00 93.81 100 LYS A O 1
ATOM 813 N N . LYS A 1 101 ? -21.388 11.657 23.462 1.00 92.12 101 LYS A N 1
ATOM 814 C CA . LYS A 1 101 ? -21.663 10.517 24.362 1.00 92.12 101 LYS A CA 1
ATOM 815 C C . LYS A 1 101 ? -22.152 9.254 23.641 1.00 92.12 101 LYS A C 1
ATOM 817 O O . LYS A 1 101 ? -21.634 8.175 23.894 1.00 92.12 101 LYS A O 1
ATOM 822 N N . ALA A 1 102 ? -23.131 9.379 22.743 1.00 93.50 102 ALA A N 1
ATOM 823 C CA . ALA A 1 102 ? -23.687 8.235 22.016 1.00 93.50 102 ALA A CA 1
ATOM 824 C C . ALA A 1 102 ? -22.639 7.510 21.149 1.00 93.50 102 ALA A C 1
ATOM 826 O O . ALA A 1 102 ? -22.601 6.282 21.132 1.00 93.50 102 ALA A O 1
ATOM 827 N N . ILE A 1 103 ? -21.764 8.268 20.480 1.00 88.94 103 ILE A N 1
ATOM 828 C CA . ILE A 1 103 ? -20.676 7.730 19.655 1.00 88.94 103 ILE A CA 1
ATOM 829 C C . ILE A 1 103 ? -19.634 7.070 20.557 1.00 88.94 103 ILE A C 1
ATOM 831 O O . ILE A 1 103 ? -19.247 5.937 20.300 1.00 88.94 103 ILE A O 1
ATOM 835 N N . SER A 1 104 ? -19.233 7.732 21.647 1.00 92.06 104 SER A N 1
ATOM 836 C CA . SER A 1 104 ? -18.250 7.184 22.587 1.00 92.06 104 SER A CA 1
ATOM 837 C C . SER A 1 104 ? -18.726 5.861 23.195 1.00 92.06 104 SER A C 1
ATOM 839 O O . SER A 1 104 ? -17.974 4.894 23.213 1.00 92.06 104 SER A O 1
ATOM 841 N N . VAL A 1 105 ? -19.996 5.773 23.610 1.00 93.88 105 VAL A N 1
ATOM 842 C CA . VAL A 1 105 ? -20.583 4.534 24.151 1.00 93.88 105 VAL A CA 1
ATOM 843 C C . VAL A 1 105 ? -20.611 3.415 23.106 1.00 93.88 105 VAL A C 1
ATOM 845 O O . VAL A 1 105 ? -20.279 2.277 23.430 1.00 93.88 105 VAL A O 1
ATOM 848 N N . ALA A 1 106 ? -20.987 3.712 21.859 1.00 93.38 106 ALA A N 1
ATOM 849 C CA . ALA A 1 106 ? -20.997 2.713 20.791 1.00 93.38 106 ALA A CA 1
ATOM 850 C C . ALA A 1 106 ? -19.582 2.200 20.472 1.00 93.38 106 ALA A C 1
ATOM 852 O O . ALA A 1 106 ? -19.382 0.992 20.347 1.00 93.38 106 ALA A O 1
ATOM 853 N N . THR A 1 107 ? -18.599 3.102 20.398 1.00 89.69 107 THR A N 1
ATOM 854 C CA . THR A 1 107 ? -17.191 2.753 20.178 1.00 89.69 107 THR A CA 1
ATOM 855 C C . THR A 1 107 ? -16.644 1.886 21.309 1.00 89.69 107 THR A C 1
ATOM 857 O O . THR A 1 107 ? -16.020 0.869 21.026 1.00 89.69 107 THR A O 1
ATOM 860 N N . LEU A 1 108 ? -16.924 2.231 22.571 1.00 93.81 108 LEU A N 1
ATOM 861 C CA . LEU A 1 108 ? -16.488 1.446 23.731 1.00 93.81 108 LEU A CA 1
ATOM 862 C C . LEU A 1 108 ? -17.081 0.035 23.737 1.00 93.81 108 LEU A C 1
ATOM 864 O O . LEU A 1 108 ? -16.341 -0.923 23.910 1.00 93.81 108 LEU A O 1
ATOM 868 N N . LYS A 1 109 ? -18.388 -0.112 23.483 1.00 95.12 109 LYS A N 1
ATOM 869 C CA . LYS A 1 109 ? -19.041 -1.433 23.414 1.00 95.12 109 LYS A CA 1
ATOM 870 C C . LYS A 1 109 ? -18.479 -2.307 22.297 1.00 95.12 109 LYS A C 1
ATOM 872 O O . LYS A 1 109 ? -18.335 -3.514 22.456 1.00 95.12 109 LYS A O 1
ATOM 877 N N . LYS A 1 110 ? -18.182 -1.700 21.145 1.00 93.25 110 LYS A N 1
ATOM 878 C CA . LYS A 1 110 ? -17.546 -2.411 20.034 1.00 93.25 110 LYS A CA 1
ATOM 879 C C . LYS A 1 110 ? -16.135 -2.860 20.416 1.00 93.25 110 LYS A C 1
ATOM 881 O O . LYS A 1 110 ? -15.780 -3.999 20.148 1.00 93.25 110 LYS A O 1
ATOM 886 N N . LEU A 1 111 ? -15.365 -1.979 21.050 1.00 92.81 111 LEU A N 1
ATOM 887 C CA . LEU A 1 111 ? -13.995 -2.257 21.466 1.00 92.81 111 LEU A CA 1
ATOM 888 C C . LEU A 1 111 ? -13.921 -3.337 22.553 1.00 92.81 111 LEU A C 1
ATOM 890 O O . LEU A 1 111 ? -13.077 -4.214 22.459 1.00 92.81 111 LEU A O 1
ATOM 894 N N . GLU A 1 112 ? -14.828 -3.316 23.531 1.00 94.38 112 GLU A N 1
ATOM 895 C CA . GLU A 1 112 ? -14.967 -4.370 24.545 1.00 94.38 112 GLU A CA 1
ATOM 896 C C . GLU A 1 112 ? -15.181 -5.743 23.897 1.00 94.38 112 GLU A C 1
ATOM 898 O O . GLU A 1 112 ? -14.488 -6.701 24.228 1.00 94.38 112 GLU A O 1
ATOM 903 N N . LYS A 1 113 ? -16.089 -5.829 22.917 1.00 94.25 113 LYS A N 1
ATOM 904 C CA . LYS A 1 113 ? -16.318 -7.072 22.177 1.00 94.25 113 LYS A CA 1
ATOM 905 C C . LYS A 1 113 ? -15.076 -7.517 21.400 1.00 94.25 113 LYS A C 1
ATOM 907 O O . LYS A 1 113 ? -14.724 -8.686 21.455 1.00 94.25 113 LYS A O 1
ATOM 912 N N . GLU A 1 114 ? -14.412 -6.592 20.704 1.00 90.31 114 GLU A N 1
ATOM 913 C CA . GLU A 1 114 ? -13.179 -6.891 19.965 1.00 90.31 114 GLU A CA 1
ATOM 914 C C . GLU A 1 114 ? -12.065 -7.398 20.904 1.00 90.31 114 GLU A C 1
ATOM 916 O O . GLU A 1 114 ? -11.384 -8.357 20.561 1.00 90.31 114 GLU A O 1
ATOM 921 N N . LEU A 1 115 ? -11.895 -6.812 22.096 1.00 91.06 115 LEU A N 1
ATOM 922 C CA . LEU A 1 115 ? -10.911 -7.267 23.089 1.00 91.06 115 LEU A CA 1
ATOM 923 C C . LEU A 1 115 ? -11.192 -8.703 23.554 1.00 91.06 115 LEU A C 1
ATOM 925 O O . LEU A 1 115 ? -10.289 -9.536 23.539 1.00 91.06 115 LEU A O 1
ATOM 929 N N . LEU A 1 116 ? -12.453 -9.013 23.871 1.00 91.56 116 LEU A N 1
ATOM 930 C CA . LEU A 1 116 ? -12.871 -10.362 24.263 1.00 91.56 116 LEU A CA 1
ATOM 931 C C . LEU A 1 116 ? -12.674 -11.384 23.135 1.00 91.56 116 LEU A C 1
ATOM 933 O O . LEU A 1 116 ? -12.154 -12.469 23.380 1.00 91.56 116 LEU A O 1
ATOM 937 N N . ASP A 1 117 ? -13.053 -11.038 21.901 1.00 88.00 117 ASP A N 1
ATOM 938 C CA . ASP A 1 117 ? -12.930 -11.925 20.735 1.00 88.00 117 ASP A CA 1
ATOM 939 C C . ASP A 1 117 ? -11.458 -12.281 20.433 1.00 88.00 117 ASP A C 1
ATOM 941 O O . ASP A 1 117 ? -11.171 -13.353 19.894 1.00 88.00 117 ASP A O 1
ATOM 945 N N . TYR A 1 118 ? -10.517 -11.396 20.781 1.00 84.88 118 TYR A N 1
ATOM 946 C CA . TYR A 1 118 ? -9.083 -11.605 20.570 1.00 84.88 118 TYR A CA 1
ATOM 947 C C . TYR A 1 118 ? -8.307 -12.105 21.794 1.00 84.88 118 TYR A C 1
ATOM 949 O O . TYR A 1 118 ? -7.108 -12.380 21.629 1.00 84.88 118 TYR A O 1
ATOM 957 N N . ASP A 1 119 ? -8.974 -12.267 22.942 1.00 85.25 119 ASP A N 1
ATOM 958 C CA . ASP A 1 119 ? -8.395 -12.637 24.244 1.00 85.25 119 ASP A CA 1
ATOM 959 C C . ASP A 1 119 ? -7.288 -11.656 24.687 1.00 85.25 119 ASP A C 1
ATOM 961 O O . ASP A 1 119 ? -6.129 -12.032 24.883 1.00 85.25 119 ASP A O 1
ATOM 965 N N . LEU A 1 120 ? -7.641 -10.362 24.725 1.00 81.06 120 LEU A N 1
ATOM 966 C CA . LEU A 1 120 ? -6.775 -9.219 25.061 1.00 81.06 120 LEU A CA 1
ATOM 967 C C . LEU A 1 120 ? -7.229 -8.470 26.320 1.00 81.06 120 LEU A C 1
ATOM 969 O O . LEU A 1 120 ? -8.454 -8.379 26.557 1.00 81.06 120 LEU A O 1
#

Secondary structure (DSSP, 8-state):
-HHHHHHHHHS-HHHHHHHHHHHHHTT-HHHHHHHHHHHH----HHHHHHHTT--HHHHHHHHHHHHHHHHHHHHHHH--HHHHHHHHHHTHHHHHHHS-HHHHHHHHHHHHHHHHHHT-

Sequence (120 aa):
MAKLKNIVKQLSEKDFQAIHDSLVESNADKSAYLLKSLRERQLSDNKIMAELEVNANAYYTLRSRLNLKIEEYLMAQLESPRTDVLKKLANINEVLFTKKKAISVATLKKLEKELLDYDL